Protein AF-A0A7R8ZY93-F1 (afdb_monomer_lite)

InterPro domains:
  IPR013783 Immunoglobulin-like fold [G3DSA:2.60.40.10] (1-46)
  IPR014756 Immunoglobulin E-set [SSF81296] (3-46)
  IPR017868 Filamin/ABP280 repeat-like [PS50194] (1-46)

Radius of gyration: 12.1 Å; chains: 1; bounding box: 36×12×29 Å

Sequence (46 aa):
MDGDVDVKVTAPDDTPLPSRLTRLRNGMVYRAEYRPVMIGLHRIEV

pLDDT: mean 91.51, std 10.81, range [41.59, 98.06]

Organism: NCBI:txid163714

Secondary structure (DSSP, 8-state):
--PPP--EEE-TTS-EE-EEEEEEGGGTEEEEEE---SSS--EEE-

Foldseek 3Di:
DLDDDDKWKAAPVRHTWDWDWDQPPPNPDIDIDTDDPDDDDMDMDD

Structure (mmCIF, N/CA/C/O backbone):
data_AF-A0A7R8ZY93-F1
#
_entry.id   AF-A0A7R8ZY93-F1
#
loop_
_atom_site.group_PDB
_atom_site.id
_atom_site.type_symbol
_atom_site.label_atom_id
_atom_site.label_alt_id
_atom_site.label_comp_id
_atom_site.label_asym_id
_atom_site.label_entity_id
_atom_site.label_seq_id
_atom_site.pdbx_PDB_ins_code
_atom_site.Cartn_x
_atom_site.Cartn_y
_atom_site.Cartn_z
_atom_site.occupancy
_atom_site.B_iso_or_equiv
_atom_site.auth_seq_id
_atom_site.auth_comp_id
_atom_site.auth_asym_id
_atom_site.auth_atom_id
_atom_site.pdbx_PDB_model_num
ATOM 1 N N . MET A 1 1 ? -22.747 6.884 8.937 1.00 41.59 1 MET A N 1
ATOM 2 C CA . MET A 1 1 ? -22.129 6.440 7.675 1.00 41.59 1 MET A CA 1
ATOM 3 C C . MET A 1 1 ? -20.751 5.926 8.030 1.00 41.59 1 MET A C 1
ATOM 5 O O . MET A 1 1 ? -19.862 6.733 8.257 1.00 41.59 1 MET A O 1
ATOM 9 N N . ASP A 1 2 ? -20.609 4.613 8.192 1.00 55.38 2 ASP A N 1
ATOM 10 C CA . ASP A 1 2 ? -19.288 3.987 8.145 1.00 55.38 2 ASP A CA 1
ATOM 11 C C . ASP A 1 2 ? -18.895 3.977 6.665 1.00 55.38 2 ASP A C 1
ATOM 13 O O . ASP A 1 2 ? -19.508 3.264 5.877 1.00 55.38 2 ASP A O 1
ATOM 17 N N . GLY A 1 3 ? -18.005 4.885 6.265 1.00 69.69 3 GLY A N 1
ATOM 18 C CA . GLY A 1 3 ? -17.465 4.909 4.908 1.00 69.69 3 GLY A CA 1
ATOM 19 C C . GLY A 1 3 ? -16.409 3.820 4.750 1.00 69.69 3 GLY A C 1
ATOM 20 O O . GLY A 1 3 ? -15.616 3.601 5.670 1.00 69.69 3 GLY A O 1
ATOM 21 N N . ASP A 1 4 ? -16.401 3.155 3.599 1.00 79.81 4 ASP A N 1
ATOM 22 C CA . ASP A 1 4 ? -15.317 2.248 3.238 1.00 79.81 4 ASP A CA 1
ATOM 23 C C . ASP A 1 4 ? -14.059 3.068 2.922 1.00 79.81 4 ASP A C 1
ATOM 25 O O . ASP A 1 4 ? -14.115 4.068 2.207 1.00 79.81 4 ASP A O 1
ATOM 29 N N . VAL A 1 5 ? -12.932 2.660 3.506 1.00 88.38 5 VAL A N 1
ATOM 30 C CA . VAL A 1 5 ? -11.605 3.225 3.240 1.00 88.38 5 VAL A CA 1
ATOM 31 C C . VAL A 1 5 ? -10.884 2.258 2.317 1.00 88.38 5 VAL A C 1
ATOM 33 O O . VAL A 1 5 ? -10.800 1.070 2.634 1.00 88.38 5 VAL A O 1
ATOM 36 N N . ASP A 1 6 ? -10.349 2.762 1.211 1.00 90.56 6 ASP A N 1
ATOM 37 C CA . ASP A 1 6 ? -9.480 2.004 0.314 1.00 90.56 6 ASP A CA 1
ATOM 38 C C . ASP A 1 6 ? -8.059 2.573 0.379 1.00 90.56 6 ASP A C 1
ATOM 40 O O . ASP A 1 6 ? -7.865 3.732 0.731 1.00 90.56 6 ASP A O 1
ATOM 44 N N . VAL A 1 7 ? -7.045 1.749 0.112 1.00 94.56 7 VAL A N 1
ATOM 45 C CA . VAL A 1 7 ? -5.648 2.205 0.096 1.00 94.56 7 VAL A CA 1
ATOM 46 C C . VAL A 1 7 ? -4.912 1.597 -1.081 1.00 94.56 7 VAL A C 1
ATOM 48 O O . VAL A 1 7 ? -4.617 0.397 -1.106 1.00 94.56 7 VAL A O 1
ATOM 51 N N . LYS A 1 8 ? -4.500 2.461 -2.005 1.00 96.69 8 LYS A N 1
ATOM 52 C CA . LYS A 1 8 ? -3.697 2.086 -3.163 1.00 96.69 8 LYS A CA 1
ATOM 53 C C . LYS A 1 8 ? -2.237 2.446 -2.930 1.00 96.69 8 LYS A C 1
ATOM 55 O O . LYS A 1 8 ? -1.894 3.590 -2.638 1.00 96.69 8 LYS A O 1
ATOM 60 N N . VAL A 1 9 ? -1.363 1.458 -3.097 1.0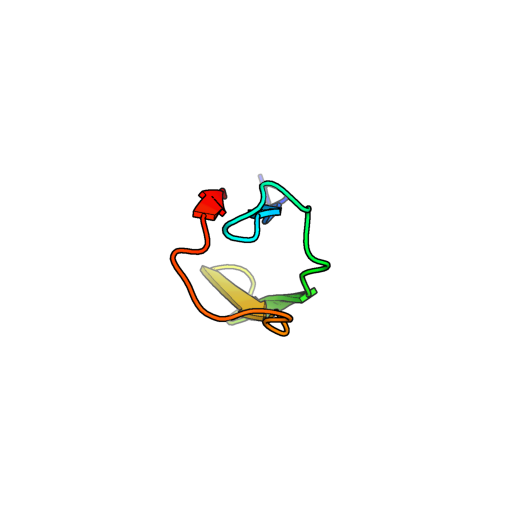0 97.44 9 VAL A N 1
ATOM 61 C CA . VAL A 1 9 ? 0.089 1.636 -3.027 1.00 97.44 9 VAL A CA 1
ATOM 62 C C . VAL A 1 9 ? 0.666 1.422 -4.419 1.00 97.44 9 VAL A C 1
ATOM 64 O O . VAL A 1 9 ? 0.403 0.403 -5.049 1.00 97.44 9 VAL A O 1
ATOM 67 N N . THR A 1 10 ? 1.455 2.378 -4.896 1.00 98.06 10 THR A N 1
ATOM 68 C CA . THR A 1 10 ? 2.123 2.323 -6.199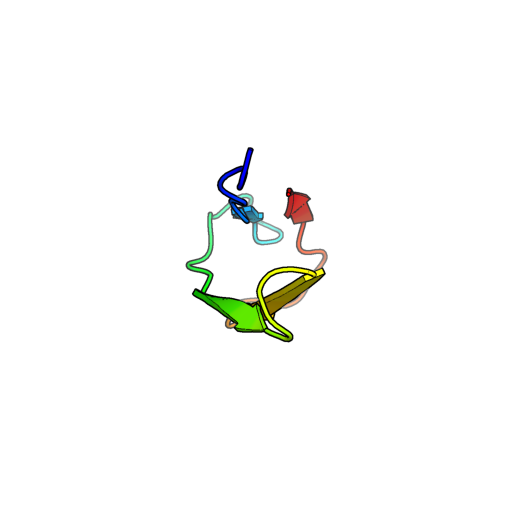 1.00 98.06 10 THR A CA 1
ATOM 69 C C . THR A 1 10 ? 3.632 2.396 -5.987 1.00 98.06 10 THR A C 1
ATOM 71 O O . THR A 1 10 ? 4.126 3.275 -5.274 1.00 98.06 10 THR A O 1
ATOM 74 N N . ALA A 1 11 ? 4.357 1.449 -6.570 1.00 97.38 11 ALA A N 1
ATOM 75 C CA . ALA A 1 11 ? 5.809 1.399 -6.558 1.00 97.38 11 ALA A CA 1
ATOM 76 C C . ALA A 1 11 ? 6.424 2.495 -7.460 1.00 97.38 11 ALA A C 1
ATOM 78 O O . ALA A 1 11 ? 5.719 3.107 -8.263 1.00 97.38 11 ALA A O 1
ATOM 79 N N . PRO A 1 12 ? 7.734 2.770 -7.329 1.00 98.00 12 PRO A N 1
ATOM 80 C CA . PRO A 1 12 ? 8.430 3.776 -8.136 1.00 98.00 12 PRO A CA 1
ATOM 81 C C . PRO A 1 12 ? 8.345 3.582 -9.658 1.00 98.00 12 PRO A C 1
ATOM 83 O O . PRO A 1 12 ? 8.525 4.544 -10.396 1.00 98.00 12 PRO A O 1
ATOM 86 N N . ASP A 1 13 ? 8.118 2.355 -10.120 1.00 97.19 13 ASP A N 1
ATOM 87 C CA . ASP A 1 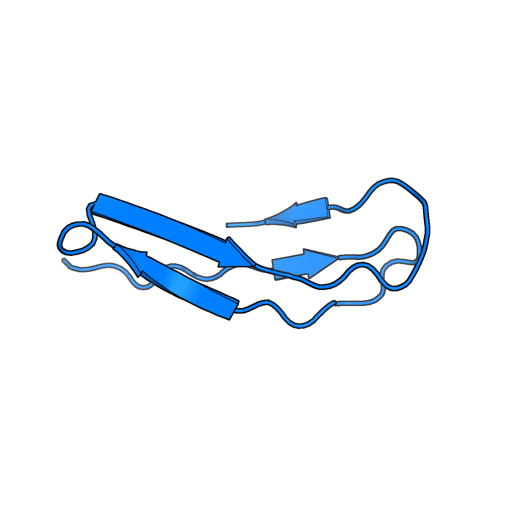13 ? 7.974 1.962 -11.527 1.00 97.19 13 ASP A CA 1
ATOM 88 C C . ASP A 1 13 ? 6.510 1.969 -12.010 1.00 97.19 13 ASP A C 1
ATOM 90 O O . ASP A 1 13 ? 6.190 1.369 -13.033 1.00 97.19 13 ASP A O 1
ATOM 94 N N . ASP A 1 14 ? 5.619 2.611 -11.250 1.00 96.75 14 ASP A N 1
ATOM 95 C CA . ASP A 1 14 ? 4.168 2.640 -11.446 1.00 96.75 14 ASP A CA 1
ATOM 96 C C . ASP A 1 14 ? 3.457 1.277 -11.276 1.00 96.75 14 ASP A C 1
ATOM 98 O O . ASP A 1 14 ? 2.251 1.164 -11.519 1.00 96.75 14 ASP A O 1
ATOM 102 N N . THR A 1 15 ? 4.148 0.247 -10.767 1.00 97.19 15 THR A N 1
ATOM 103 C CA . THR A 1 15 ? 3.533 -1.051 -10.454 1.00 97.19 15 THR A CA 1
ATOM 104 C C . THR A 1 15 ? 2.616 -0.940 -9.224 1.00 97.19 15 THR A C 1
ATOM 106 O O . THR A 1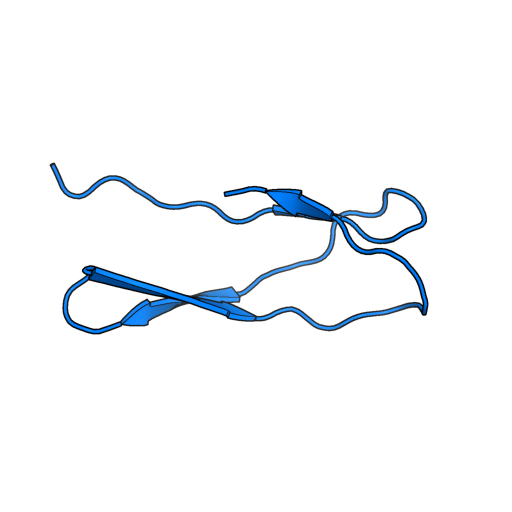 15 ? 3.060 -0.497 -8.158 1.00 97.19 15 THR A O 1
ATOM 109 N N . PRO A 1 16 ? 1.342 -1.377 -9.293 1.00 96.88 16 PRO A N 1
ATOM 110 C CA . PRO A 1 16 ? 0.476 -1.434 -8.119 1.00 96.88 16 PRO A CA 1
ATOM 111 C C . PRO A 1 16 ? 0.927 -2.547 -7.164 1.00 96.88 16 PRO A C 1
ATOM 113 O O . PRO A 1 16 ? 1.149 -3.687 -7.576 1.00 96.88 16 PRO A O 1
ATOM 116 N N . LEU A 1 17 ? 1.029 -2.230 -5.873 1.00 96.88 17 LEU A N 1
ATOM 117 C CA . LEU A 1 17 ? 1.388 -3.187 -4.831 1.00 96.88 17 LEU A CA 1
ATOM 118 C C . LEU A 1 17 ? 0.160 -3.597 -4.012 1.00 96.88 17 LEU A C 1
ATOM 120 O O . LEU A 1 17 ? -0.655 -2.740 -3.659 1.00 96.88 17 LEU A O 1
ATOM 124 N N . PRO A 1 18 ? 0.044 -4.885 -3.640 1.00 96.56 18 PRO A N 1
ATOM 125 C CA . PRO A 1 18 ? -0.994 -5.316 -2.721 1.00 96.56 18 PRO A CA 1
ATOM 126 C C . PRO A 1 18 ? -0.778 -4.665 -1.352 1.00 96.56 18 PRO A C 1
ATOM 128 O O . PRO A 1 18 ? 0.329 -4.674 -0.801 1.00 96.56 18 PRO A O 1
ATOM 131 N N . SER A 1 19 ? -1.860 -4.134 -0.793 1.00 95.62 19 SER A N 1
ATOM 132 C CA . SER A 1 19 ? -1.906 -3.587 0.555 1.00 95.62 19 SER A CA 1
ATOM 133 C C . SER A 1 19 ? -2.902 -4.383 1.398 1.00 95.62 19 SER A C 1
ATOM 135 O O . SER A 1 19 ? -3.851 -4.988 0.895 1.00 95.62 19 SER A O 1
ATOM 137 N N . ARG A 1 20 ? -2.667 -4.420 2.706 1.00 95.44 20 ARG A N 1
ATOM 138 C CA . ARG A 1 20 ? -3.606 -4.966 3.681 1.00 95.44 20 ARG A CA 1
ATOM 139 C C . ARG A 1 20 ? -4.061 -3.840 4.590 1.00 95.44 20 ARG A C 1
ATOM 141 O O . ARG A 1 20 ? -3.254 -3.283 5.334 1.00 95.44 20 ARG A O 1
ATOM 148 N N . LEU A 1 21 ? -5.359 -3.558 4.567 1.00 93.50 21 LEU A N 1
ATOM 149 C CA . LEU A 1 21 ? -5.983 -2.584 5.449 1.00 93.50 21 LEU A CA 1
ATOM 150 C C . LEU A 1 21 ? -6.567 -3.280 6.681 1.00 93.50 21 LEU A C 1
ATOM 152 O O . LEU A 1 21 ? -7.353 -4.218 6.572 1.00 93.50 21 LEU A O 1
ATOM 156 N N . THR A 1 22 ? -6.183 -2.824 7.870 1.00 93.81 22 THR A N 1
ATOM 157 C CA . THR A 1 22 ? -6.738 -3.301 9.141 1.00 93.81 22 THR A CA 1
ATOM 158 C C . THR A 1 22 ? -7.448 -2.154 9.848 1.00 93.81 22 THR A C 1
ATOM 160 O O . THR A 1 22 ? -6.831 -1.134 10.162 1.00 93.81 22 THR A O 1
ATOM 163 N N . ARG A 1 23 ? -8.742 -2.332 10.130 1.00 91.88 23 ARG A N 1
ATOM 164 C CA . ARG A 1 23 ? -9.549 -1.392 10.919 1.00 91.88 23 ARG A CA 1
ATOM 165 C C . ARG A 1 23 ? -9.214 -1.553 12.404 1.00 91.88 23 ARG A C 1
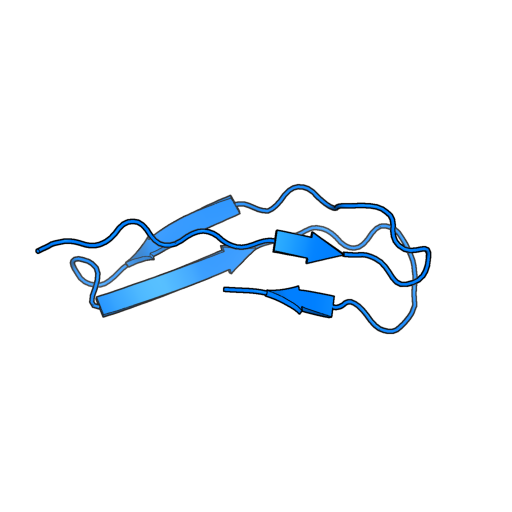ATOM 167 O O . ARG A 1 23 ? -9.277 -2.656 12.940 1.00 91.88 23 ARG A O 1
ATOM 174 N N . LEU A 1 24 ? -8.851 -0.464 13.072 1.00 91.69 24 LEU A N 1
ATOM 175 C CA . LEU A 1 24 ? -8.471 -0.418 14.487 1.00 91.69 24 LEU A CA 1
ATOM 176 C C . LEU A 1 24 ? -9.363 0.574 15.250 1.00 91.69 24 LEU A C 1
ATOM 178 O O . LEU A 1 24 ? -10.012 1.428 14.647 1.00 91.69 24 LEU A O 1
ATOM 182 N N . ARG A 1 25 ? -9.386 0.471 16.590 1.00 86.06 25 ARG A N 1
ATOM 183 C CA . ARG A 1 25 ? -10.116 1.383 17.503 1.00 86.06 25 ARG A CA 1
ATOM 184 C C . ARG A 1 25 ? -11.529 1.723 16.999 1.00 86.06 25 ARG A C 1
ATOM 186 O O . ARG A 1 25 ? -11.862 2.889 16.813 1.00 86.06 25 ARG A O 1
ATOM 193 N N . ASN A 1 26 ? -12.324 0.688 16.721 1.00 84.19 26 ASN A N 1
ATOM 194 C CA . ASN A 1 26 ? -13.704 0.801 16.234 1.00 84.19 26 ASN A CA 1
ATOM 195 C C . ASN A 1 26 ? -13.867 1.657 14.964 1.00 84.19 26 ASN A C 1
ATOM 197 O O . ASN A 1 26 ? -14.900 2.285 14.770 1.00 84.19 26 ASN A O 1
ATOM 201 N N . GLY A 1 27 ? -12.852 1.696 14.094 1.00 82.94 27 GLY A N 1
ATOM 202 C CA . GLY A 1 27 ? -12.938 2.394 12.813 1.00 82.94 27 GLY A CA 1
ATOM 203 C C . GLY A 1 27 ? -12.479 3.836 12.793 1.00 82.94 27 GLY A C 1
ATOM 204 O O . GLY A 1 27 ? -12.614 4.482 11.760 1.00 82.94 27 GLY A O 1
ATOM 205 N N . MET A 1 28 ? -11.912 4.324 13.894 1.00 85.81 28 MET A N 1
ATOM 206 C CA . MET A 1 28 ? -11.300 5.652 13.946 1.00 85.81 28 MET A CA 1
ATOM 207 C C . MET A 1 28 ? -9.866 5.663 13.410 1.00 85.81 28 MET A C 1
ATOM 209 O O . MET A 1 28 ? -9.345 6.716 13.059 1.00 85.81 28 MET A O 1
ATOM 213 N N . VAL A 1 29 ? -9.203 4.504 13.394 1.00 90.56 29 VAL A N 1
ATOM 214 C CA . VAL A 1 29 ? -7.814 4.364 12.954 1.00 90.56 29 VAL A CA 1
ATOM 215 C C . VAL A 1 29 ? -7.728 3.203 11.980 1.00 90.56 29 VAL A C 1
ATOM 217 O O . VAL A 1 29 ? -8.253 2.125 12.249 1.00 90.56 29 VAL A O 1
ATOM 220 N N . TYR A 1 30 ? -7.020 3.403 10.877 1.00 92.38 30 TYR A N 1
ATOM 221 C CA . TYR A 1 30 ? -6.733 2.356 9.906 1.00 92.38 30 TYR A CA 1
ATOM 222 C C . TYR A 1 30 ? -5.224 2.149 9.823 1.00 92.38 30 TYR A C 1
ATOM 224 O O . TYR A 1 30 ? -4.453 3.107 9.837 1.00 92.38 30 TYR A O 1
ATOM 232 N N . ARG A 1 31 ? -4.799 0.886 9.764 1.00 94.38 31 ARG A N 1
ATOM 233 C CA . ARG A 1 31 ? -3.407 0.509 9.512 1.00 94.38 31 ARG A CA 1
ATOM 234 C C . ARG A 1 31 ? -3.314 -0.107 8.126 1.00 94.38 31 ARG A C 1
ATOM 236 O O . ARG A 1 31 ? -3.895 -1.168 7.908 1.00 94.38 31 ARG A O 1
ATOM 243 N N . ALA A 1 32 ? -2.584 0.545 7.229 1.00 95.19 32 ALA A N 1
ATOM 244 C CA . ALA A 1 32 ? -2.249 0.008 5.918 1.00 95.19 32 ALA A CA 1
ATOM 245 C C . ALA A 1 32 ? -0.835 -0.580 5.949 1.00 95.19 32 ALA A C 1
ATOM 247 O O . ALA A 1 32 ? 0.118 0.091 6.343 1.00 95.19 32 ALA A O 1
ATOM 248 N N . GLU A 1 33 ? -0.705 -1.837 5.545 1.00 96.62 33 GLU A N 1
ATOM 249 C CA . GLU A 1 33 ? 0.572 -2.546 5.454 1.00 96.62 33 GLU A CA 1
ATOM 250 C C . GLU A 1 33 ? 0.816 -2.976 4.013 1.00 96.62 33 GLU A C 1
ATOM 252 O O . GLU A 1 33 ? -0.090 -3.476 3.350 1.00 96.62 33 GLU A O 1
ATOM 257 N N . TYR A 1 34 ? 2.043 -2.812 3.531 1.00 96.25 34 TYR A N 1
ATOM 258 C CA . TYR A 1 34 ? 2.468 -3.271 2.212 1.00 96.25 34 TYR A CA 1
ATOM 259 C C . TYR A 1 34 ? 3.909 -3.772 2.280 1.00 96.25 34 TYR A C 1
ATOM 261 O O . TYR A 1 34 ? 4.656 -3.435 3.202 1.00 96.25 34 TYR A O 1
ATOM 269 N N . ARG A 1 35 ? 4.305 -4.593 1.302 1.00 96.88 35 ARG A N 1
ATOM 270 C CA . ARG A 1 35 ? 5.674 -5.102 1.186 1.00 96.88 35 ARG A CA 1
ATOM 271 C C . ARG A 1 35 ? 6.359 -4.445 -0.017 1.00 96.88 35 ARG A C 1
ATOM 273 O O . ARG A 1 35 ? 5.962 -4.744 -1.142 1.00 96.88 35 ARG A O 1
ATOM 280 N N . PRO A 1 36 ? 7.367 -3.578 0.189 1.00 95.62 36 PRO A N 1
ATOM 281 C CA . PRO A 1 36 ? 8.140 -3.010 -0.910 1.00 95.62 36 PRO A CA 1
ATOM 282 C C . PRO A 1 36 ? 8.854 -4.112 -1.698 1.00 95.62 36 PRO A C 1
ATOM 284 O O . PRO A 1 36 ? 9.427 -5.029 -1.105 1.00 95.62 36 PRO A O 1
ATOM 287 N N . VAL A 1 37 ? 8.835 -4.009 -3.025 1.00 95.19 37 VAL A N 1
ATOM 288 C CA . VAL A 1 37 ? 9.552 -4.927 -3.934 1.00 95.19 37 VAL A CA 1
ATOM 289 C C . VAL A 1 37 ? 10.785 -4.282 -4.567 1.00 95.19 37 VAL A C 1
ATOM 291 O O . VAL A 1 37 ? 11.622 -4.978 -5.132 1.00 95.19 37 VAL A O 1
ATOM 294 N N . MET A 1 38 ? 10.920 -2.961 -4.440 1.00 94.81 38 MET A N 1
ATOM 295 C CA . MET A 1 38 ? 12.035 -2.188 -4.973 1.00 94.81 38 MET A CA 1
ATOM 296 C C . MET A 1 38 ? 12.349 -0.987 -4.078 1.00 94.81 38 MET A C 1
ATOM 298 O O . MET A 1 38 ? 11.545 -0.599 -3.231 1.00 94.81 38 MET A O 1
ATOM 302 N N . ILE A 1 39 ? 13.527 -0.395 -4.262 1.00 97.00 39 ILE A N 1
ATOM 303 C CA . ILE A 1 39 ? 13.942 0.825 -3.562 1.00 97.00 39 ILE A CA 1
ATOM 304 C C . ILE A 1 39 ? 13.502 2.038 -4.383 1.00 97.00 39 ILE A C 1
ATOM 306 O O . ILE A 1 39 ? 13.706 2.075 -5.593 1.00 97.00 39 ILE A O 1
ATOM 310 N N . GLY A 1 40 ? 12.930 3.042 -3.719 1.00 96.69 40 GLY A N 1
ATOM 311 C CA . GLY A 1 40 ? 12.560 4.315 -4.334 1.00 96.69 40 GLY A CA 1
ATOM 312 C C . GLY A 1 40 ? 11.309 4.934 -3.715 1.00 96.69 40 GLY A C 1
ATOM 313 O O . GLY A 1 40 ? 10.788 4.452 -2.704 1.00 96.69 40 GLY A O 1
ATOM 314 N N . LEU A 1 41 ? 10.818 6.005 -4.341 1.00 97.44 41 LEU A N 1
ATOM 315 C CA . LEU A 1 41 ? 9.612 6.710 -3.912 1.00 97.44 41 LEU A CA 1
ATOM 316 C C . LEU A 1 41 ? 8.348 5.896 -4.220 1.00 97.44 41 LEU A C 1
ATOM 318 O O . LEU A 1 41 ? 8.002 5.700 -5.379 1.00 97.44 4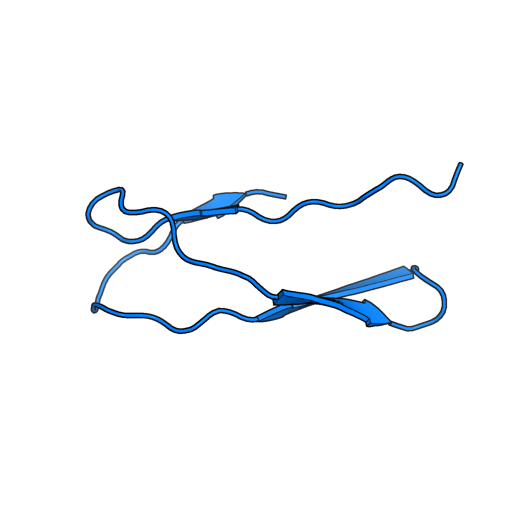1 LEU A O 1
ATOM 322 N N . HIS A 1 42 ? 7.644 5.470 -3.176 1.00 97.00 42 HIS A N 1
ATOM 323 C CA . HIS A 1 42 ? 6.336 4.831 -3.301 1.00 97.00 42 HIS A CA 1
ATOM 324 C C . HIS A 1 42 ? 5.235 5.875 -3.106 1.00 97.00 42 HIS A C 1
ATOM 326 O O . HIS A 1 42 ? 5.332 6.725 -2.218 1.00 97.00 42 HIS A O 1
ATOM 332 N N . ARG A 1 43 ? 4.179 5.803 -3.917 1.00 97.75 43 ARG A N 1
ATOM 333 C CA . ARG A 1 43 ? 2.999 6.671 -3.815 1.00 97.75 43 ARG A CA 1
ATOM 334 C C . ARG A 1 43 ? 1.879 5.925 -3.094 1.00 97.75 43 ARG A C 1
ATOM 336 O O . ARG A 1 43 ? 1.592 4.781 -3.436 1.00 97.75 43 ARG A O 1
ATOM 343 N N . ILE A 1 44 ? 1.256 6.572 -2.111 1.00 96.62 44 ILE A N 1
ATOM 344 C CA . ILE A 1 44 ? 0.136 6.020 -1.338 1.00 96.62 44 ILE A CA 1
ATOM 345 C C . ILE A 1 44 ? -1.064 6.954 -1.499 1.00 96.62 44 ILE A C 1
ATOM 347 O O . ILE A 1 44 ? -0.932 8.157 -1.277 1.00 96.62 44 ILE A O 1
ATOM 351 N N . GLU A 1 45 ? -2.206 6.393 -1.887 1.00 96.31 45 GLU A N 1
ATOM 352 C CA . GLU A 1 45 ? -3.482 7.089 -2.094 1.00 96.31 45 GLU A CA 1
ATOM 353 C C . GLU A 1 45 ? -4.543 6.454 -1.172 1.00 96.31 45 GLU A C 1
ATOM 355 O O . GLU A 1 45 ? -4.561 5.226 -1.037 1.00 96.31 45 GLU A O 1
ATOM 360 N N . VAL A 1 46 ? -5.374 7.281 -0.520 1.00 92.94 46 VAL A N 1
ATOM 361 C CA . VAL A 1 46 ? -6.424 6.892 0.449 1.00 92.94 46 VAL A CA 1
ATOM 362 C C . VAL A 1 46 ? -7.745 7.541 0.062 1.00 92.94 46 VAL A C 1
ATOM 364 O O . VAL A 1 46 ? -7.688 8.738 -0.305 1.00 92.94 46 VAL A O 1
#